Protein AF-A0AAU7Q4A9-F1 (afdb_monomer_lite)

Foldseek 3Di:
DPPPPVPPCVLVVQQDADPFQDGVLLVCLLCLPQVVNCCCCPVSVHDQCRATNVRDGSLNSNVVNVNPVSNVVSVVVVVVVVVVVVVVVVVVVVVVD

pLDDT: mean 75.66, std 17.24, range [40.59, 92.56]

Sequence (97 aa):
MYLVKYLGDKRESLCTKDKSDKTPLHYAAKSGNLELVKYLVEEKGADVNARDMSNKTPIRYAAESGNLDLVKYFAGNVQRSIRVKLREYAQYSNHLR

Structure (mmCIF, N/CA/C/O backbone):
data_AF-A0AAU7Q4A9-F1
#
_entry.id   AF-A0AAU7Q4A9-F1
#
loop_
_atom_site.group_PDB
_atom_site.id
_atom_site.type_symbol
_atom_site.label_atom_id
_atom_site.label_alt_id
_atom_site.label_comp_id
_atom_site.label_asym_id
_atom_site.label_entity_id
_atom_site.label_seq_id
_atom_site.pdbx_PDB_ins_code
_atom_site.Cartn_x
_atom_site.Cartn_y
_atom_site.Cartn_z
_atom_site.occupancy
_atom_site.B_iso_or_equiv
_atom_site.auth_seq_id
_atom_site.auth_comp_id
_atom_site.auth_asym_id
_atom_site.auth_atom_id
_atom_site.pdbx_PDB_model_num
ATOM 1 N N . MET A 1 1 ? -15.774 -13.666 -34.637 1.00 43.00 1 MET A N 1
ATOM 2 C CA . MET A 1 1 ? -15.952 -12.618 -33.604 1.00 43.00 1 MET A CA 1
ATOM 3 C C . MET A 1 1 ? -14.979 -12.843 -32.430 1.00 43.00 1 MET A C 1
ATOM 5 O O . MET A 1 1 ? -15.410 -13.167 -31.335 1.00 43.00 1 MET A O 1
ATOM 9 N N . TYR A 1 2 ? -13.663 -12.686 -32.636 1.00 43.81 2 TYR A N 1
ATOM 10 C CA . TYR A 1 2 ? -12.618 -12.986 -31.626 1.00 43.81 2 TYR A CA 1
ATOM 11 C C . TYR A 1 2 ? -12.111 -11.757 -30.836 1.00 43.81 2 TYR A C 1
ATOM 13 O O . TYR A 1 2 ? -11.047 -11.807 -30.232 1.00 43.81 2 TYR A O 1
ATOM 21 N N . LEU A 1 3 ? -12.853 -10.644 -30.816 1.00 40.59 3 LEU A N 1
ATOM 22 C CA . LEU A 1 3 ? -12.388 -9.379 -30.216 1.00 40.59 3 LEU A CA 1
ATOM 23 C C . LEU A 1 3 ? -12.857 -9.129 -28.772 1.00 40.59 3 LEU A C 1
ATOM 25 O O . LEU A 1 3 ? -12.331 -8.242 -28.110 1.00 40.59 3 LEU A O 1
ATOM 29 N N . VAL A 1 4 ? -13.802 -9.915 -28.244 1.00 46.25 4 VAL A N 1
ATOM 30 C CA . VAL A 1 4 ? -14.426 -9.624 -26.934 1.00 46.25 4 VAL A CA 1
ATOM 31 C C . VAL A 1 4 ? -13.605 -10.143 -25.743 1.00 46.25 4 VAL A C 1
ATOM 33 O O . VAL A 1 4 ? -13.792 -9.680 -24.624 1.00 46.25 4 VAL A O 1
ATOM 36 N N . LYS A 1 5 ? -12.641 -11.051 -25.954 1.00 47.25 5 LYS A N 1
ATOM 37 C CA . LYS A 1 5 ? -11.864 -11.648 -24.849 1.00 47.25 5 LYS A CA 1
ATOM 38 C C . LYS A 1 5 ? -10.561 -10.910 -24.511 1.00 47.25 5 LYS A C 1
ATOM 40 O O . LYS A 1 5 ? -9.987 -11.168 -23.467 1.00 47.25 5 LYS A O 1
ATOM 45 N N . TYR A 1 6 ? -10.112 -9.972 -25.349 1.00 45.81 6 TYR A N 1
ATOM 46 C CA . TYR A 1 6 ? -8.839 -9.257 -25.140 1.00 45.81 6 TYR A CA 1
ATOM 47 C C . TYR A 1 6 ? -8.989 -7.913 -24.400 1.00 45.81 6 TYR A C 1
ATOM 49 O O . TYR A 1 6 ? -8.012 -7.206 -24.171 1.00 45.81 6 TYR A O 1
ATOM 57 N N . LEU A 1 7 ? -10.215 -7.538 -24.022 1.00 43.25 7 LEU A N 1
ATOM 58 C CA . LEU A 1 7 ? -10.518 -6.268 -23.347 1.00 43.25 7 LEU A CA 1
ATOM 59 C C . LEU A 1 7 ? -10.988 -6.441 -21.889 1.00 43.25 7 LEU A C 1
ATOM 61 O O . LEU A 1 7 ? -11.400 -5.462 -21.273 1.00 43.25 7 LEU A O 1
ATOM 65 N N . GLY A 1 8 ? -10.902 -7.654 -21.325 1.00 46.25 8 GLY A N 1
ATOM 66 C CA . GLY A 1 8 ? -11.205 -7.921 -19.910 1.00 46.25 8 GLY A CA 1
ATOM 67 C C . GLY A 1 8 ? -10.081 -7.529 -18.939 1.00 46.25 8 GLY A C 1
ATOM 68 O O . GLY A 1 8 ? -10.351 -7.033 -17.847 1.00 46.25 8 GLY A O 1
ATOM 69 N N . ASP A 1 9 ? -8.820 -7.623 -19.371 1.00 47.91 9 ASP A N 1
ATOM 70 C CA . ASP A 1 9 ? -7.687 -7.721 -18.432 1.00 47.91 9 ASP A CA 1
ATOM 71 C C . ASP A 1 9 ? -6.809 -6.466 -18.353 1.00 47.91 9 ASP A C 1
ATOM 73 O O . ASP A 1 9 ? -5.684 -6.495 -17.858 1.00 47.91 9 ASP A O 1
ATOM 77 N N . LYS A 1 10 ? -7.322 -5.296 -18.754 1.00 45.62 10 LYS A N 1
ATOM 78 C CA . LYS A 1 10 ? -6.671 -4.023 -18.370 1.00 45.62 10 LYS A CA 1
ATOM 79 C C . LYS A 1 10 ? -6.873 -3.683 -16.888 1.00 45.62 10 LYS A C 1
ATOM 81 O O . LYS A 1 10 ? -6.212 -2.783 -16.371 1.00 45.62 10 LYS A O 1
ATOM 86 N N . ARG A 1 11 ? -7.788 -4.380 -16.205 1.00 47.84 11 ARG A N 1
ATOM 87 C CA . ARG A 1 11 ? -7.962 -4.304 -14.747 1.00 47.84 11 ARG A CA 1
ATOM 88 C C . ARG A 1 11 ? -6.886 -5.099 -14.001 1.00 47.84 11 ARG A C 1
ATOM 90 O O . ARG A 1 11 ? -6.462 -4.657 -12.940 1.00 47.84 11 ARG A O 1
ATOM 97 N N . GLU A 1 12 ? -6.393 -6.193 -14.580 1.00 46.75 12 GLU A N 1
ATOM 98 C CA . GLU A 1 12 ? -5.436 -7.098 -13.928 1.00 46.75 12 GLU A CA 1
ATOM 99 C C . GLU A 1 12 ? -3.985 -6.589 -13.955 1.00 46.75 12 GLU A C 1
ATOM 101 O O . GLU A 1 12 ? -3.197 -6.921 -13.068 1.00 46.75 12 GLU A O 1
ATOM 106 N N . SER A 1 13 ? -3.620 -5.700 -14.887 1.00 50.84 13 SER A N 1
ATOM 107 C CA . SER A 1 13 ? -2.229 -5.232 -15.017 1.00 50.84 13 SER A CA 1
ATOM 108 C C . SER A 1 13 ? -1.773 -4.229 -13.945 1.00 50.84 13 SER A C 1
ATOM 110 O O . SER A 1 13 ? -0.603 -3.862 -13.921 1.00 50.84 13 SER A O 1
ATOM 112 N N . LEU A 1 14 ? -2.671 -3.731 -13.085 1.00 52.72 14 LEU A N 1
ATOM 113 C CA . LEU A 1 14 ? -2.332 -2.777 -12.011 1.00 52.72 14 LEU A CA 1
ATOM 114 C C . LEU A 1 14 ? -2.193 -3.441 -10.636 1.00 52.72 14 LEU A C 1
ATOM 116 O O . LEU A 1 14 ? -1.868 -2.772 -9.659 1.00 52.72 14 LEU A O 1
ATOM 120 N N . CYS A 1 15 ? -2.424 -4.748 -10.541 1.00 57.81 15 CYS A N 1
ATOM 121 C CA . CYS A 1 15 ? -2.220 -5.517 -9.313 1.00 57.81 15 CYS A CA 1
ATOM 122 C C . CYS A 1 15 ? -0.974 -6.407 -9.394 1.00 57.81 15 CYS A C 1
ATOM 124 O O . CYS A 1 15 ? -0.626 -7.064 -8.413 1.00 57.81 15 CYS A O 1
ATOM 126 N N . THR A 1 16 ? -0.290 -6.421 -10.543 1.00 66.19 16 THR A N 1
ATOM 127 C CA . THR A 1 16 ? 0.922 -7.210 -10.753 1.00 66.19 16 THR A CA 1
ATOM 128 C C . THR A 1 16 ? 2.030 -6.739 -9.827 1.00 66.19 16 THR A C 1
ATOM 130 O O . THR A 1 16 ? 2.297 -5.540 -9.697 1.00 66.19 16 THR A O 1
ATOM 133 N N . LYS A 1 17 ? 2.672 -7.706 -9.186 1.00 79.56 17 LYS A N 1
ATOM 134 C CA . LYS A 1 17 ? 3.803 -7.473 -8.309 1.00 79.56 17 LYS A CA 1
ATOM 135 C C . LYS A 1 17 ? 5.080 -7.215 -9.116 1.00 79.56 17 LYS A C 1
ATOM 137 O O . LYS A 1 17 ? 5.268 -7.805 -10.179 1.00 79.56 17 LYS A O 1
ATOM 142 N N . ASP A 1 18 ? 5.956 -6.348 -8.616 1.00 80.50 18 ASP A N 1
ATOM 143 C CA . ASP A 1 18 ? 7.306 -6.185 -9.159 1.00 80.50 18 ASP A CA 1
ATOM 144 C C . ASP A 1 18 ? 8.237 -7.339 -8.724 1.00 80.50 18 ASP A C 1
ATOM 146 O O . ASP A 1 18 ? 7.830 -8.260 -8.017 1.00 80.50 18 ASP A O 1
ATOM 150 N N . LYS A 1 19 ? 9.523 -7.280 -9.102 1.00 83.69 19 LYS A N 1
ATOM 151 C CA . LYS A 1 19 ? 10.541 -8.265 -8.670 1.00 83.69 19 LYS A CA 1
ATOM 152 C C . LYS A 1 19 ? 10.721 -8.347 -7.148 1.00 83.69 19 LYS A C 1
ATOM 154 O O . LYS A 1 19 ? 11.415 -9.237 -6.676 1.00 83.69 19 LYS A O 1
ATOM 159 N N . SER A 1 20 ? 10.177 -7.387 -6.400 1.00 83.12 20 SER A N 1
ATOM 160 C CA . SER A 1 20 ? 10.185 -7.334 -4.942 1.00 83.12 20 SER A CA 1
ATOM 161 C C . SER A 1 20 ? 8.837 -7.666 -4.309 1.00 83.12 20 SER A C 1
ATOM 163 O O . SER A 1 20 ? 8.628 -7.365 -3.132 1.00 83.12 20 SER A O 1
ATOM 165 N N . ASP A 1 21 ? 7.928 -8.282 -5.056 1.00 86.19 21 ASP A N 1
ATOM 166 C CA . ASP A 1 21 ? 6.559 -8.561 -4.646 1.00 86.19 21 ASP A CA 1
ATOM 167 C C . ASP A 1 21 ? 5.714 -7.305 -4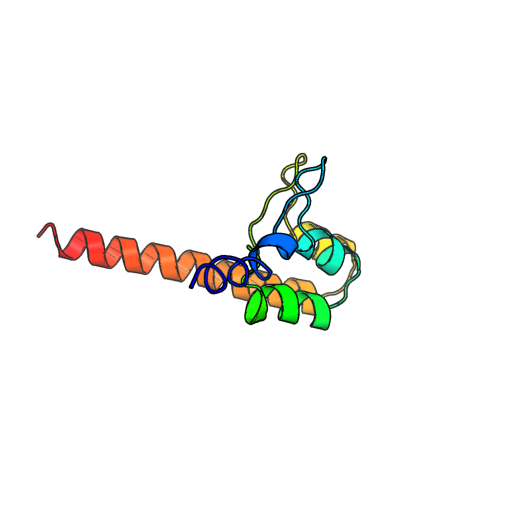.318 1.00 86.19 21 ASP A C 1
ATOM 169 O O . ASP A 1 21 ? 4.610 -7.398 -3.774 1.00 86.19 21 ASP A O 1
ATOM 173 N N . LYS A 1 22 ? 6.193 -6.106 -4.675 1.00 85.69 22 LYS A N 1
ATOM 174 C CA . LYS A 1 22 ? 5.495 -4.842 -4.433 1.00 85.69 22 LYS A CA 1
ATOM 175 C C . LYS A 1 22 ? 4.433 -4.611 -5.493 1.00 85.69 22 LYS A C 1
ATOM 177 O O . LYS A 1 22 ? 4.700 -4.586 -6.690 1.00 85.69 22 LYS A O 1
ATOM 182 N N . THR A 1 23 ? 3.219 -4.370 -5.026 1.00 89.25 23 THR A N 1
ATOM 183 C CA . THR A 1 23 ? 2.100 -3.890 -5.846 1.00 89.25 23 THR A CA 1
ATOM 184 C C . THR A 1 23 ? 2.115 -2.360 -5.955 1.00 89.25 23 THR A C 1
ATOM 186 O O . THR A 1 23 ? 2.673 -1.691 -5.077 1.00 89.25 23 THR A O 1
ATOM 189 N N . PRO A 1 24 ? 1.426 -1.761 -6.944 1.00 88.38 24 PRO A N 1
ATOM 190 C CA . PRO A 1 24 ? 1.228 -0.309 -7.015 1.00 88.38 24 PRO A CA 1
ATOM 191 C C . PRO A 1 24 ? 0.672 0.314 -5.728 1.00 88.38 24 PRO A C 1
ATOM 193 O O . PRO A 1 24 ? 0.998 1.455 -5.404 1.00 88.38 24 PRO A O 1
ATOM 196 N N . LEU A 1 25 ? -0.086 -0.453 -4.935 1.00 90.50 25 LEU A N 1
ATOM 197 C CA . LEU A 1 25 ? -0.613 -0.003 -3.649 1.00 90.50 25 LEU A CA 1
ATOM 198 C C . LEU A 1 25 ? 0.488 0.242 -2.602 1.00 90.50 25 LEU A C 1
ATOM 200 O O . LEU A 1 25 ? 0.354 1.158 -1.795 1.00 90.50 25 LEU A O 1
ATOM 204 N N . HIS A 1 26 ? 1.599 -0.503 -2.638 1.00 91.31 26 HIS A N 1
ATOM 205 C CA . HIS A 1 26 ? 2.754 -0.249 -1.766 1.00 91.31 26 HIS A CA 1
ATOM 206 C C . HIS A 1 26 ? 3.411 1.097 -2.088 1.00 91.31 26 HIS A C 1
ATOM 208 O O . HIS A 1 26 ? 3.744 1.861 -1.184 1.00 91.31 26 HIS A O 1
ATOM 214 N N . TYR A 1 27 ? 3.566 1.412 -3.376 1.00 90.31 27 TYR A N 1
ATOM 215 C CA . TYR A 1 27 ? 4.139 2.684 -3.819 1.00 90.31 27 TYR A CA 1
ATOM 216 C C . TYR A 1 27 ? 3.213 3.861 -3.519 1.00 90.31 27 TYR A C 1
ATOM 218 O O . TYR A 1 27 ? 3.669 4.873 -2.990 1.00 90.31 27 TYR A O 1
ATOM 226 N N . ALA A 1 28 ? 1.912 3.708 -3.781 1.0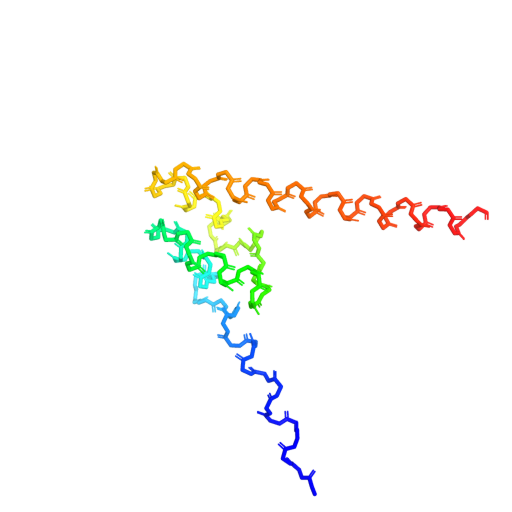0 91.19 28 ALA A N 1
ATOM 227 C CA . ALA A 1 28 ? 0.910 4.705 -3.422 1.00 91.19 28 ALA A CA 1
ATOM 228 C C . ALA A 1 28 ? 0.916 4.968 -1.909 1.00 91.19 28 ALA A C 1
ATOM 230 O O . ALA A 1 28 ? 0.972 6.123 -1.486 1.00 91.19 28 ALA A O 1
ATOM 231 N N . ALA A 1 29 ? 0.981 3.910 -1.095 1.00 92.56 29 ALA A N 1
ATOM 232 C CA . ALA A 1 29 ? 1.057 4.047 0.350 1.00 92.56 29 ALA A CA 1
ATOM 233 C C . ALA A 1 29 ? 2.340 4.753 0.816 1.00 92.56 29 ALA A C 1
ATOM 235 O O . ALA A 1 29 ? 2.282 5.640 1.662 1.00 92.56 29 ALA A O 1
ATOM 236 N N . LYS A 1 30 ? 3.490 4.417 0.217 1.00 91.88 30 LYS A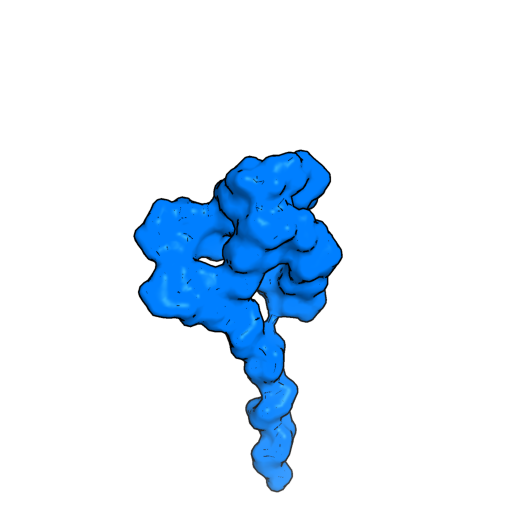 N 1
ATOM 237 C CA . LYS A 1 30 ? 4.775 5.072 0.506 1.00 91.88 30 LYS A CA 1
ATOM 238 C C . LYS A 1 30 ? 4.771 6.554 0.126 1.00 91.88 30 LYS A C 1
ATOM 240 O O . LYS A 1 30 ? 5.385 7.357 0.816 1.00 91.88 30 LYS A O 1
ATOM 245 N N . SER A 1 31 ? 4.088 6.913 -0.961 1.00 91.19 31 SER A N 1
ATOM 246 C CA . SER A 1 31 ? 3.969 8.305 -1.412 1.00 91.19 31 SER A CA 1
ATOM 247 C C . SER A 1 31 ? 3.088 9.173 -0.509 1.00 91.19 31 SER A C 1
ATOM 249 O O . SER A 1 31 ? 3.070 10.387 -0.675 1.00 91.19 31 SER A O 1
ATOM 251 N N . GLY A 1 32 ? 2.326 8.572 0.414 1.00 90.56 32 GLY A N 1
ATOM 252 C CA . GLY A 1 32 ? 1.367 9.298 1.244 1.00 90.56 32 GLY A CA 1
ATOM 253 C C . GLY A 1 32 ? 0.137 9.801 0.477 1.00 90.56 32 GLY A C 1
ATOM 254 O O . GLY A 1 32 ? -0.662 10.541 1.044 1.00 90.56 32 GLY A O 1
ATOM 255 N N . ASN A 1 33 ? -0.040 9.426 -0.795 1.00 91.06 33 ASN A N 1
ATOM 256 C CA . ASN A 1 33 ? -1.137 9.908 -1.631 1.00 91.06 33 ASN A CA 1
ATOM 257 C C . ASN A 1 33 ? -2.430 9.112 -1.374 1.00 91.06 33 ASN A C 1
ATOM 259 O O . ASN A 1 33 ? -2.630 8.016 -1.905 1.00 91.06 33 ASN A O 1
ATOM 263 N N . LEU A 1 34 ? -3.321 9.687 -0.562 1.00 91.00 34 LEU A N 1
ATOM 264 C CA . LEU A 1 34 ? -4.600 9.076 -0.197 1.00 91.00 34 LEU A CA 1
ATOM 265 C C . LEU A 1 34 ? -5.548 8.893 -1.387 1.00 91.00 34 LEU A C 1
ATOM 267 O O . LEU A 1 34 ? -6.232 7.874 -1.452 1.00 91.00 34 LEU A O 1
ATOM 271 N N . GLU A 1 35 ? -5.593 9.837 -2.326 1.00 91.75 35 GLU A N 1
ATOM 272 C CA . GLU A 1 35 ? -6.473 9.740 -3.498 1.00 91.75 35 GLU A CA 1
ATOM 273 C C . GLU A 1 35 ? -6.072 8.568 -4.392 1.00 91.75 35 GLU A C 1
ATOM 275 O O . GLU A 1 35 ? -6.917 7.768 -4.794 1.00 91.75 35 GLU A O 1
ATOM 280 N N . LEU A 1 36 ? -4.768 8.403 -4.621 1.00 89.81 36 LEU A N 1
ATOM 281 C CA . LEU A 1 36 ? -4.242 7.277 -5.385 1.00 89.81 36 LEU A CA 1
ATOM 282 C C . LEU A 1 36 ? -4.526 5.939 -4.688 1.00 89.81 36 LEU A C 1
ATOM 284 O O . LEU A 1 36 ? -4.874 4.959 -5.346 1.00 89.81 36 LEU A O 1
ATOM 288 N N . VAL A 1 37 ? -4.413 5.892 -3.358 1.00 91.62 37 VAL A N 1
ATOM 289 C CA . VAL A 1 37 ? -4.752 4.693 -2.582 1.00 91.62 37 VAL A CA 1
ATOM 290 C C . VAL A 1 37 ? -6.240 4.360 -2.679 1.00 91.62 37 VAL A C 1
ATOM 292 O O . VAL A 1 37 ? -6.571 3.200 -2.918 1.00 91.62 37 VAL A O 1
ATOM 295 N N . LYS A 1 38 ? -7.137 5.345 -2.559 1.00 90.25 38 LYS A N 1
ATOM 296 C CA . LYS A 1 38 ? -8.581 5.131 -2.744 1.00 90.25 38 LYS A CA 1
ATOM 297 C C . LYS A 1 38 ? -8.889 4.601 -4.138 1.00 90.25 38 LYS A C 1
ATOM 299 O O . LYS A 1 38 ? -9.540 3.572 -4.253 1.00 90.25 38 LYS A O 1
ATOM 304 N N . TYR A 1 39 ? -8.325 5.215 -5.177 1.00 88.75 39 TYR A N 1
ATOM 305 C CA . TYR A 1 39 ? -8.492 4.755 -6.555 1.00 88.75 39 TYR A CA 1
ATOM 306 C C . TYR A 1 39 ? -8.047 3.296 -6.745 1.00 88.75 39 TYR A C 1
ATOM 308 O O . TYR A 1 39 ? -8.760 2.489 -7.337 1.00 88.75 39 TYR A O 1
ATOM 316 N N . LEU A 1 40 ? -6.881 2.918 -6.213 1.00 87.69 40 LEU A N 1
ATOM 317 C CA . LEU A 1 40 ? -6.388 1.544 -6.330 1.00 87.69 40 LEU A CA 1
ATOM 318 C C . LEU A 1 40 ? -7.262 0.542 -5.561 1.00 87.69 40 LEU A C 1
ATOM 320 O O . LEU A 1 40 ? -7.503 -0.557 -6.054 1.00 87.69 40 LEU A O 1
ATOM 324 N N . VAL A 1 41 ? -7.748 0.898 -4.373 1.00 87.62 41 VAL A N 1
ATOM 325 C CA . VAL A 1 41 ? -8.555 -0.006 -3.540 1.00 87.62 41 VAL A CA 1
ATOM 326 C C . VAL A 1 41 ? -9.993 -0.119 -4.052 1.00 87.62 41 VAL A C 1
ATOM 328 O O . VAL A 1 41 ? -10.498 -1.229 -4.190 1.00 87.62 41 VAL A O 1
ATOM 331 N N . GLU A 1 42 ? -10.644 1.000 -4.358 1.00 85.94 42 GLU A N 1
ATOM 332 C CA . GLU A 1 42 ? -12.072 1.057 -4.696 1.00 85.94 42 GLU A CA 1
ATOM 333 C C . GLU A 1 42 ? -12.323 0.747 -6.181 1.00 85.94 42 GLU A C 1
ATOM 335 O O . GLU A 1 42 ? -13.156 -0.099 -6.503 1.00 85.94 42 GLU A O 1
ATOM 340 N N . GLU A 1 43 ? -11.555 1.344 -7.099 1.00 85.12 43 GLU A N 1
ATOM 341 C CA . GLU A 1 43 ? -11.802 1.209 -8.545 1.00 85.12 43 GLU A CA 1
ATOM 342 C C . GLU A 1 43 ? -11.090 0.001 -9.164 1.00 85.12 43 GLU A C 1
ATOM 344 O O . GLU A 1 43 ? -11.591 -0.636 -10.109 1.00 85.12 43 GLU A O 1
ATOM 349 N N . LYS A 1 44 ? -9.890 -0.308 -8.655 1.00 81.44 44 LYS A N 1
ATOM 350 C CA . LYS A 1 44 ? -9.051 -1.412 -9.147 1.00 81.44 44 LYS A CA 1
ATOM 351 C C . LYS A 1 44 ? -9.120 -2.668 -8.288 1.00 81.44 44 LYS A C 1
ATOM 353 O O . LYS A 1 44 ? -8.629 -3.696 -8.738 1.00 81.44 44 LYS A O 1
ATOM 358 N N . GLY A 1 45 ? -9.746 -2.617 -7.111 1.00 82.00 45 GLY A N 1
ATOM 359 C CA . GLY A 1 45 ? -9.868 -3.783 -6.235 1.00 82.00 45 GLY A CA 1
ATOM 360 C C . GLY A 1 45 ? -8.520 -4.291 -5.720 1.00 82.00 45 GLY A C 1
ATOM 361 O O . GLY A 1 45 ? -8.349 -5.493 -5.533 1.00 82.00 45 GLY A O 1
ATOM 362 N N . ALA A 1 46 ? -7.539 -3.402 -5.534 1.00 85.19 46 ALA A N 1
ATOM 363 C CA . ALA A 1 46 ? -6.218 -3.787 -5.057 1.00 85.19 46 ALA A CA 1
ATOM 364 C C . ALA A 1 46 ? -6.286 -4.401 -3.648 1.00 85.19 46 ALA A C 1
ATOM 366 O O . ALA A 1 46 ? -6.944 -3.870 -2.751 1.00 85.19 46 ALA A O 1
ATOM 367 N N . ASP A 1 47 ? -5.545 -5.491 -3.436 1.00 84.31 47 ASP A N 1
ATOM 368 C CA . ASP A 1 47 ? -5.472 -6.145 -2.130 1.00 84.31 47 ASP A CA 1
ATOM 369 C C . ASP A 1 47 ? -4.717 -5.274 -1.113 1.00 84.31 47 ASP A C 1
ATOM 371 O O . ASP A 1 47 ? -3.493 -5.122 -1.163 1.00 84.31 47 ASP A O 1
ATOM 375 N N . VAL A 1 48 ? -5.463 -4.731 -0.148 1.00 86.06 48 VAL A N 1
ATOM 376 C CA . VAL A 1 48 ? -4.938 -3.932 0.972 1.00 86.06 48 VAL A CA 1
ATOM 377 C C . VAL A 1 48 ? -4.029 -4.722 1.915 1.00 86.06 48 VAL A C 1
ATOM 379 O O . VAL A 1 48 ? -3.275 -4.116 2.678 1.00 86.06 48 VAL A O 1
ATOM 382 N N . ASN A 1 49 ? -4.076 -6.057 1.863 1.00 85.75 49 ASN A N 1
ATOM 383 C CA . ASN A 1 49 ? -3.249 -6.956 2.665 1.00 85.75 49 ASN A CA 1
ATOM 384 C C . ASN A 1 49 ? -2.087 -7.571 1.876 1.00 85.75 49 ASN A C 1
ATOM 386 O O . ASN A 1 49 ? -1.404 -8.448 2.415 1.00 85.75 49 ASN A O 1
ATOM 390 N N . ALA A 1 50 ? -1.853 -7.124 0.636 1.00 86.44 50 ALA A N 1
ATOM 391 C CA . ALA A 1 50 ? -0.747 -7.609 -0.177 1.00 86.44 50 ALA A CA 1
ATOM 392 C C . ALA A 1 50 ? 0.573 -7.510 0.601 1.00 86.44 50 ALA A C 1
ATOM 394 O O . ALA A 1 50 ? 0.821 -6.527 1.298 1.00 86.44 50 ALA A O 1
ATOM 395 N N . ARG A 1 51 ? 1.410 -8.543 0.492 1.00 88.31 51 ARG A N 1
ATOM 396 C CA . ARG A 1 51 ? 2.729 -8.596 1.127 1.00 88.31 51 ARG A CA 1
ATOM 397 C C . ARG A 1 51 ? 3.813 -8.573 0.066 1.00 88.31 51 ARG A C 1
ATOM 399 O O . ARG A 1 51 ? 3.718 -9.323 -0.909 1.00 88.31 51 ARG A O 1
ATOM 406 N N . ASP A 1 52 ? 4.815 -7.735 0.293 1.00 88.19 52 ASP A N 1
ATOM 407 C CA . ASP A 1 52 ? 6.056 -7.731 -0.477 1.00 88.19 52 ASP A CA 1
ATOM 408 C C . ASP A 1 52 ? 7.038 -8.824 0.009 1.00 88.19 52 ASP A C 1
ATOM 410 O O . ASP A 1 52 ? 6.763 -9.537 0.980 1.00 88.19 52 ASP A O 1
ATOM 414 N N . MET A 1 53 ? 8.210 -8.950 -0.629 1.00 88.56 53 MET A N 1
ATOM 415 C CA . MET A 1 53 ? 9.236 -9.943 -0.244 1.00 88.56 53 MET A CA 1
ATOM 416 C C . MET A 1 53 ? 9.757 -9.772 1.191 1.00 88.56 53 MET A C 1
ATOM 418 O O . MET A 1 53 ? 10.317 -10.702 1.763 1.00 88.56 53 MET A O 1
ATOM 422 N N . SER A 1 54 ? 9.609 -8.582 1.779 1.00 88.94 54 SER A N 1
ATOM 423 C CA . SER A 1 54 ? 9.996 -8.290 3.164 1.00 88.94 54 SER A CA 1
ATOM 424 C C . SER A 1 54 ? 8.839 -8.491 4.148 1.00 88.94 54 SER A C 1
ATOM 426 O O . SER A 1 54 ? 8.932 -8.055 5.296 1.00 88.94 54 SER A O 1
ATOM 428 N N . ASN A 1 55 ? 7.738 -9.120 3.717 1.00 87.62 55 ASN A N 1
ATOM 429 C CA . ASN A 1 55 ? 6.486 -9.230 4.466 1.00 87.62 55 ASN A CA 1
ATOM 430 C C . ASN A 1 55 ? 5.896 -7.870 4.890 1.00 87.62 55 ASN A C 1
ATOM 432 O O . ASN A 1 55 ? 5.087 -7.805 5.820 1.00 87.62 55 ASN A O 1
ATOM 436 N N . LYS A 1 56 ? 6.269 -6.773 4.219 1.00 89.44 56 LYS A N 1
ATOM 437 C CA . LYS A 1 56 ? 5.668 -5.461 4.451 1.00 89.44 56 LYS A CA 1
ATOM 438 C C . LYS A 1 56 ? 4.348 -5.371 3.700 1.00 89.44 56 LYS A C 1
ATOM 440 O O . LYS A 1 56 ? 4.226 -5.833 2.572 1.00 89.44 56 LYS A O 1
ATOM 445 N N . THR A 1 57 ? 3.371 -4.749 4.347 1.00 91.19 57 THR A N 1
ATOM 446 C CA . THR A 1 57 ? 2.047 -4.457 3.791 1.00 91.19 57 THR A CA 1
ATOM 447 C C . THR A 1 57 ? 1.933 -2.979 3.410 1.00 91.19 57 THR A C 1
ATOM 449 O O . THR A 1 57 ? 2.688 -2.154 3.940 1.00 91.19 57 THR A O 1
ATOM 452 N N . PRO A 1 58 ? 0.962 -2.582 2.565 1.00 90.81 58 PRO A N 1
ATOM 453 C CA . PRO A 1 58 ? 0.726 -1.178 2.238 1.00 90.81 58 PRO A CA 1
ATOM 454 C C . PRO A 1 58 ? 0.572 -0.277 3.471 1.00 90.81 58 PRO A C 1
ATOM 456 O O . PRO A 1 58 ? 1.136 0.811 3.507 1.00 90.81 58 PRO A O 1
ATOM 459 N N . ILE A 1 59 ? -0.087 -0.746 4.538 1.00 91.50 59 ILE A N 1
ATOM 460 C CA . ILE A 1 59 ? -0.228 0.034 5.780 1.00 91.50 59 ILE A CA 1
ATOM 461 C C . ILE A 1 59 ? 1.119 0.320 6.469 1.00 91.50 59 ILE A C 1
ATOM 463 O O . ILE A 1 59 ? 1.280 1.381 7.072 1.00 91.50 59 ILE A O 1
ATOM 467 N N . ARG A 1 60 ? 2.119 -0.569 6.347 1.00 90.81 60 ARG A N 1
ATOM 468 C CA . ARG A 1 60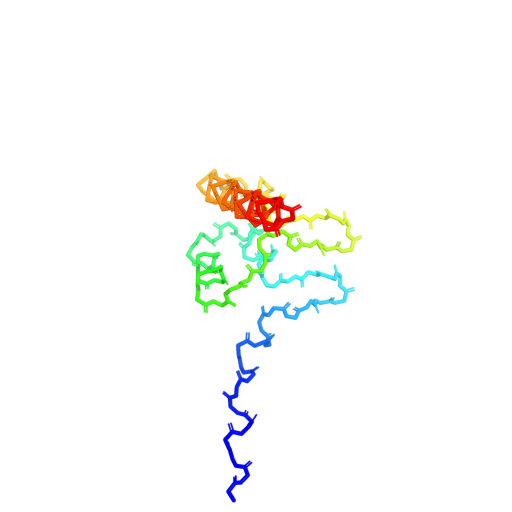 ? 3.474 -0.321 6.871 1.00 90.81 60 ARG A CA 1
ATOM 469 C C . ARG A 1 60 ? 4.127 0.851 6.140 1.00 90.81 60 ARG A C 1
ATOM 471 O O . ARG A 1 60 ? 4.710 1.711 6.789 1.00 90.81 60 ARG A O 1
ATOM 478 N N . TYR A 1 61 ? 3.964 0.916 4.821 1.00 91.31 61 TYR A N 1
ATOM 479 C CA . TYR A 1 61 ? 4.443 2.032 4.004 1.00 91.31 61 TYR A CA 1
ATOM 480 C C . TYR A 1 61 ? 3.674 3.332 4.265 1.00 91.31 61 TYR A C 1
ATOM 482 O O . TYR A 1 61 ? 4.282 4.396 4.308 1.00 91.31 61 TYR A O 1
ATOM 490 N N . ALA A 1 62 ? 2.363 3.253 4.510 1.00 91.38 62 ALA A N 1
ATOM 491 C CA . ALA A 1 62 ? 1.575 4.409 4.932 1.00 91.38 62 ALA A CA 1
ATOM 492 C C . ALA A 1 62 ? 2.072 4.976 6.272 1.00 91.38 62 ALA A C 1
ATOM 494 O O . ALA A 1 62 ? 2.204 6.190 6.408 1.00 91.38 62 ALA A O 1
ATOM 495 N N . ALA A 1 63 ? 2.415 4.114 7.234 1.00 90.44 63 ALA A N 1
ATOM 496 C CA . ALA A 1 63 ? 3.007 4.544 8.500 1.00 90.44 63 ALA A CA 1
ATOM 497 C C . ALA A 1 63 ? 4.395 5.184 8.304 1.00 90.44 63 ALA A C 1
ATOM 499 O O . ALA A 1 63 ? 4.682 6.205 8.920 1.00 90.44 63 ALA A O 1
ATOM 500 N N . GLU A 1 64 ? 5.225 4.632 7.409 1.00 89.94 64 GLU A N 1
ATOM 501 C CA . GLU A 1 64 ? 6.521 5.220 7.027 1.00 89.94 64 GLU A CA 1
ATOM 502 C C . GLU A 1 64 ? 6.365 6.590 6.329 1.00 89.94 64 GLU A C 1
ATOM 504 O O . GLU A 1 64 ? 7.249 7.432 6.450 1.00 89.94 64 GLU A O 1
ATOM 509 N N . SER A 1 65 ? 5.243 6.843 5.641 1.00 88.88 65 SER A N 1
ATOM 510 C CA . SER A 1 65 ? 4.970 8.126 4.970 1.00 88.88 65 SER A CA 1
ATOM 511 C C . SER A 1 65 ? 4.609 9.277 5.922 1.00 88.88 65 SER A C 1
ATOM 513 O O . SER A 1 65 ? 4.587 10.431 5.503 1.00 88.88 65 SER A O 1
ATOM 515 N N . GLY A 1 66 ? 4.277 8.982 7.186 1.00 87.88 66 GLY A N 1
ATOM 516 C CA . GLY A 1 66 ? 3.817 9.979 8.160 1.00 87.88 66 GLY A CA 1
ATOM 517 C C . GLY A 1 66 ? 2.386 10.493 7.938 1.00 87.88 66 GLY A C 1
ATOM 518 O O . GLY A 1 66 ? 1.912 11.324 8.711 1.00 87.88 66 GLY A O 1
ATOM 519 N N . ASN A 1 67 ? 1.664 9.998 6.925 1.00 89.44 67 ASN A N 1
ATOM 520 C CA . ASN A 1 67 ? 0.287 10.406 6.656 1.00 89.44 67 ASN A CA 1
ATOM 521 C C . ASN A 1 67 ? -0.712 9.636 7.545 1.00 89.44 67 ASN A C 1
ATOM 523 O O . ASN A 1 67 ? -1.103 8.502 7.252 1.00 89.44 67 ASN A O 1
ATOM 527 N N . LEU A 1 68 ? -1.155 10.274 8.633 1.00 90.06 68 LEU A N 1
ATOM 528 C CA . LEU A 1 68 ? -2.095 9.688 9.593 1.00 90.06 68 LEU A CA 1
ATOM 529 C C . LEU A 1 68 ? -3.448 9.315 8.965 1.00 90.06 68 LEU A C 1
ATOM 531 O O . LEU A 1 68 ? -4.017 8.276 9.307 1.00 90.06 68 LEU A O 1
ATOM 535 N N . ASP A 1 69 ? -3.968 10.132 8.051 1.00 90.94 69 ASP A N 1
ATOM 536 C CA . ASP A 1 69 ? -5.268 9.884 7.418 1.00 90.94 69 ASP A CA 1
ATOM 537 C C . ASP A 1 69 ? -5.220 8.663 6.503 1.00 90.94 69 ASP A C 1
ATOM 539 O O . ASP A 1 69 ? -6.159 7.864 6.453 1.00 90.94 69 ASP A O 1
ATOM 543 N N . LEU A 1 70 ? -4.075 8.451 5.859 1.00 91.31 70 LEU A N 1
ATOM 544 C CA . LEU A 1 70 ? -3.817 7.257 5.074 1.00 91.31 70 LEU A CA 1
ATOM 545 C C . LEU A 1 70 ? -3.775 5.991 5.938 1.00 91.31 70 LEU A C 1
ATOM 547 O O . LEU A 1 70 ? -4.376 4.974 5.586 1.00 91.31 70 LEU A O 1
ATOM 551 N N . VAL A 1 71 ? -3.113 6.052 7.096 1.00 90.81 71 VAL A N 1
ATOM 552 C CA . VAL A 1 71 ? -3.076 4.935 8.052 1.00 90.81 71 VAL A CA 1
ATOM 553 C C . VAL A 1 71 ? -4.478 4.616 8.574 1.00 90.81 71 VAL A C 1
ATOM 555 O O . VAL A 1 71 ? -4.859 3.444 8.615 1.00 90.81 71 VAL A O 1
ATOM 558 N N . LYS A 1 72 ? -5.279 5.637 8.911 1.00 89.81 72 LYS A N 1
ATOM 559 C CA . LYS A 1 72 ? -6.683 5.462 9.326 1.00 89.81 72 LYS A CA 1
ATOM 560 C C . LYS A 1 72 ? -7.517 4.794 8.233 1.00 89.81 72 LYS A C 1
ATOM 562 O O . LYS A 1 72 ? -8.278 3.872 8.530 1.00 89.81 72 LYS A O 1
ATOM 567 N N . TYR A 1 73 ? -7.344 5.210 6.977 1.00 90.56 73 TYR A N 1
ATOM 568 C CA . TYR A 1 73 ? -8.030 4.603 5.837 1.00 90.56 73 TYR A CA 1
ATOM 569 C C . TYR A 1 73 ? -7.697 3.109 5.700 1.00 90.56 73 TYR A C 1
ATOM 571 O O . TYR A 1 73 ? -8.604 2.279 5.596 1.00 90.56 73 TYR A O 1
ATOM 579 N N . PHE A 1 74 ? -6.415 2.733 5.763 1.00 88.19 74 PHE A N 1
ATOM 580 C CA . PHE A 1 74 ? -6.021 1.323 5.708 1.00 88.19 74 PHE A CA 1
ATOM 581 C C . PHE A 1 74 ? -6.540 0.521 6.909 1.00 88.19 74 PHE A C 1
ATOM 583 O O . PHE A 1 74 ? -7.072 -0.572 6.718 1.00 88.19 74 PHE A O 1
ATOM 590 N N . ALA A 1 75 ? -6.453 1.059 8.128 1.00 86.12 75 ALA A N 1
ATOM 591 C CA . ALA A 1 75 ? -6.940 0.386 9.333 1.00 86.12 75 ALA A CA 1
ATOM 592 C C . ALA A 1 75 ? -8.447 0.075 9.261 1.00 86.12 75 ALA A C 1
ATOM 594 O O . ALA A 1 75 ? -8.866 -1.035 9.600 1.00 86.12 75 ALA A O 1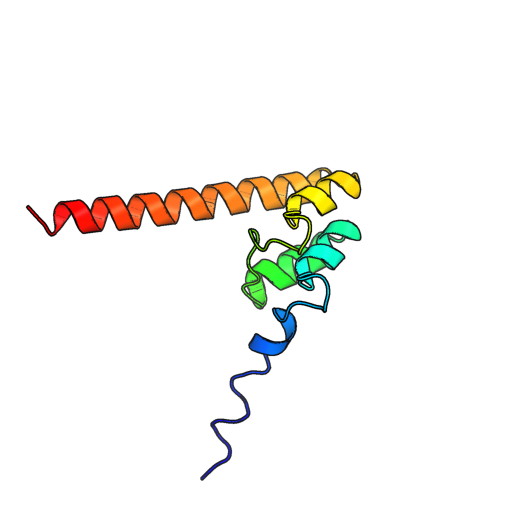
ATOM 595 N N . GLY A 1 76 ? -9.254 1.010 8.746 1.00 84.50 76 GLY A N 1
ATOM 596 C CA . GLY A 1 76 ? -10.685 0.787 8.514 1.00 84.50 76 GLY A CA 1
ATOM 597 C C . GLY A 1 76 ? -10.964 -0.309 7.476 1.00 84.50 76 GLY A C 1
ATOM 598 O O . GLY A 1 76 ? -11.853 -1.142 7.665 1.00 84.50 76 GLY A O 1
ATOM 599 N N . ASN A 1 77 ? -10.170 -0.366 6.403 1.00 79.44 77 ASN A N 1
ATOM 600 C CA . ASN A 1 77 ? -10.320 -1.377 5.353 1.00 79.44 77 ASN A CA 1
ATOM 601 C C . ASN A 1 77 ? -9.906 -2.790 5.807 1.00 79.44 77 ASN A C 1
ATOM 603 O O . ASN A 1 77 ? -10.574 -3.770 5.466 1.00 79.44 77 ASN A O 1
ATOM 607 N N . VAL A 1 78 ? -8.865 -2.916 6.636 1.00 72.25 78 VAL A N 1
ATOM 608 C CA . VAL A 1 78 ? -8.420 -4.213 7.184 1.00 72.25 78 VAL A CA 1
ATOM 609 C C . VAL A 1 78 ? -9.488 -4.836 8.092 1.00 72.25 78 VAL A C 1
ATOM 611 O O . VAL A 1 78 ? -9.792 -6.024 7.963 1.00 72.25 78 VAL A O 1
ATOM 614 N N . GLN A 1 79 ? -10.132 -4.043 8.957 1.00 61.28 79 GLN A N 1
ATOM 615 C CA . GLN A 1 79 ? -11.228 -4.529 9.809 1.00 61.28 79 GLN A CA 1
ATOM 616 C C . GLN A 1 79 ? -12.413 -5.059 8.991 1.00 61.28 79 GLN A C 1
ATOM 618 O O . GLN A 1 79 ? -13.036 -6.060 9.359 1.00 61.28 79 GLN A O 1
ATOM 623 N N . ARG A 1 80 ? -12.705 -4.427 7.846 1.00 60.53 80 ARG A N 1
ATOM 624 C CA . ARG A 1 80 ? -13.761 -4.875 6.932 1.00 60.53 80 ARG A CA 1
ATOM 625 C C . ARG A 1 80 ? -13.452 -6.256 6.350 1.00 60.53 80 ARG A C 1
ATOM 627 O O . ARG A 1 80 ? -14.340 -7.105 6.338 1.00 60.53 80 ARG A O 1
ATOM 634 N N . SER A 1 81 ? -12.203 -6.511 5.956 1.00 57.38 81 SER A N 1
ATOM 635 C CA . SER A 1 81 ? -11.765 -7.816 5.434 1.00 57.38 81 SER A CA 1
ATOM 636 C C . SER A 1 81 ? -11.912 -8.948 6.466 1.00 57.38 81 SER A C 1
ATOM 638 O O . SER A 1 81 ? -12.409 -10.027 6.140 1.00 57.38 81 SER A O 1
ATOM 640 N N . ILE A 1 82 ? -11.576 -8.689 7.736 1.00 59.62 82 ILE A N 1
ATOM 641 C CA . ILE A 1 82 ? -11.738 -9.663 8.834 1.00 59.62 82 ILE A CA 1
ATOM 642 C C . ILE A 1 82 ? -13.222 -9.968 9.085 1.00 59.62 82 ILE A C 1
ATOM 644 O O . ILE A 1 82 ? -13.610 -11.127 9.245 1.00 59.62 82 ILE A O 1
ATOM 648 N N . ARG A 1 83 ? -14.075 -8.936 9.076 1.00 57.38 83 ARG A N 1
ATOM 649 C CA . ARG A 1 83 ? -15.516 -9.087 9.320 1.00 57.38 83 ARG A CA 1
ATOM 650 C C . ARG A 1 83 ? -16.227 -9.870 8.213 1.00 57.38 83 ARG A C 1
ATOM 652 O O . ARG A 1 83 ? -17.172 -10.594 8.515 1.00 57.38 83 ARG A O 1
ATOM 659 N N . VAL A 1 84 ? -15.791 -9.735 6.958 1.00 59.81 84 VAL A N 1
ATOM 660 C CA . VAL A 1 84 ? -16.346 -10.503 5.828 1.00 59.81 84 VAL A CA 1
ATOM 661 C C . VAL A 1 84 ? -16.021 -11.992 5.977 1.00 59.81 84 VAL A C 1
ATOM 663 O O . VAL A 1 84 ? -16.943 -12.802 5.944 1.00 59.81 84 VAL A O 1
ATOM 666 N N . LYS A 1 85 ? -14.764 -12.349 6.281 1.00 59.09 85 LYS A N 1
ATOM 667 C CA . LYS A 1 85 ? -14.366 -13.754 6.495 1.00 59.09 85 LYS A CA 1
ATOM 668 C C . LYS A 1 85 ? -15.140 -14.418 7.638 1.00 59.09 85 LYS A C 1
ATOM 670 O O . LYS A 1 85 ? -15.632 -15.528 7.484 1.00 59.09 85 LYS A O 1
ATOM 675 N N . LEU A 1 86 ? -15.314 -13.733 8.772 1.00 59.47 86 LEU A N 1
ATOM 676 C CA . LEU A 1 86 ? -16.075 -14.277 9.908 1.00 59.47 86 LEU A CA 1
ATOM 677 C C . LEU A 1 86 ? -17.554 -14.544 9.574 1.00 59.47 86 LEU A C 1
ATOM 679 O O . LEU A 1 86 ? -18.137 -15.486 10.106 1.00 59.47 86 LEU A O 1
ATOM 683 N N . ARG A 1 87 ? -18.166 -13.743 8.691 1.00 60.69 87 ARG A N 1
ATOM 684 C CA . ARG A 1 87 ? -19.552 -13.960 8.246 1.00 60.69 87 ARG A CA 1
ATOM 685 C C . ARG A 1 87 ? -19.687 -15.168 7.322 1.00 60.69 87 ARG A C 1
ATOM 687 O O . ARG A 1 87 ? -20.653 -15.907 7.479 1.00 60.69 87 ARG A O 1
ATOM 694 N N . GLU A 1 88 ? -18.727 -15.396 6.428 1.00 61.53 88 GLU A N 1
ATOM 695 C CA . GLU A 1 88 ? -18.691 -16.612 5.601 1.00 61.53 88 GLU A CA 1
ATOM 696 C C . GLU A 1 88 ? -18.546 -17.868 6.469 1.00 61.53 88 GLU A C 1
ATOM 698 O O . GLU A 1 88 ? -19.320 -18.808 6.312 1.00 61.53 88 GLU A O 1
ATOM 703 N N . TYR A 1 89 ? -17.648 -17.855 7.463 1.00 60.16 89 TYR A N 1
ATOM 704 C CA . TYR A 1 89 ? -17.507 -18.964 8.418 1.00 60.16 89 TYR A CA 1
ATOM 705 C C . TYR A 1 89 ? -18.786 -19.220 9.231 1.00 60.16 89 TYR A C 1
ATOM 707 O O . TYR A 1 89 ? -19.164 -20.373 9.446 1.00 60.16 89 TYR A O 1
ATOM 715 N N . ALA A 1 90 ? -19.483 -18.164 9.662 1.00 63.53 90 ALA A N 1
AT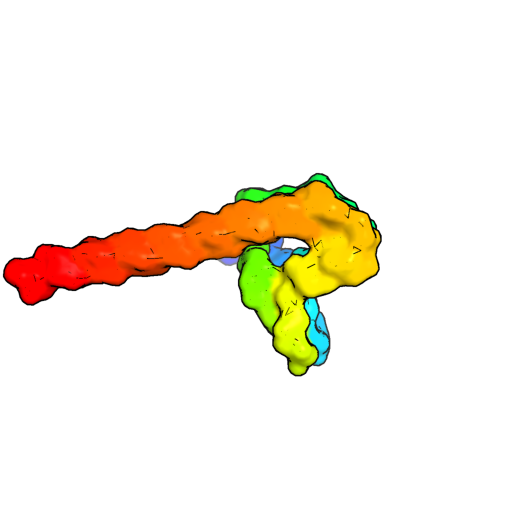OM 716 C CA . ALA A 1 90 ? -20.750 -18.301 10.380 1.00 63.53 90 ALA A CA 1
ATOM 717 C C . ALA A 1 90 ? -21.868 -18.886 9.495 1.00 63.53 90 ALA A C 1
ATOM 719 O O . ALA A 1 90 ? -22.685 -19.665 9.979 1.00 63.53 90 ALA A O 1
ATOM 720 N N . GLN A 1 91 ? -21.906 -18.547 8.204 1.00 61.72 91 GLN A N 1
ATOM 721 C CA . GLN A 1 91 ? -22.864 -19.124 7.255 1.00 61.72 91 GLN A CA 1
ATOM 722 C C . GLN A 1 91 ? -22.540 -20.584 6.919 1.00 61.72 91 GLN A C 1
ATOM 724 O O . GLN A 1 91 ? -23.452 -21.405 6.880 1.00 61.72 91 GLN A O 1
ATOM 729 N N . TYR A 1 92 ? -21.257 -20.928 6.768 1.00 58.25 92 TYR A N 1
ATOM 730 C CA . TYR A 1 92 ? -20.814 -22.304 6.523 1.00 58.25 92 TYR A CA 1
ATOM 731 C C . TYR A 1 92 ? -21.181 -23.245 7.681 1.00 58.25 92 TYR A C 1
ATOM 733 O O . TYR A 1 92 ? -21.712 -24.327 7.455 1.00 58.25 92 TYR A O 1
ATOM 741 N N . SER A 1 93 ? -20.969 -22.809 8.927 1.00 59.09 93 SER A N 1
ATOM 742 C CA . SER A 1 93 ? -21.328 -23.581 10.129 1.00 59.09 93 SER A CA 1
ATOM 743 C C . SER A 1 93 ? -22.840 -23.830 10.249 1.00 59.09 93 SER A C 1
ATOM 745 O O . SER A 1 93 ? -23.267 -24.896 10.684 1.00 59.09 93 SER A O 1
ATOM 747 N N . ASN A 1 94 ? -23.666 -22.882 9.795 1.00 56.62 94 ASN A N 1
ATOM 748 C CA . ASN A 1 94 ? -25.125 -23.016 9.818 1.00 56.62 94 ASN A CA 1
ATOM 749 C C . ASN A 1 94 ? -25.685 -23.941 8.725 1.00 56.62 94 ASN A C 1
ATOM 751 O O . ASN A 1 94 ? -26.832 -24.357 8.840 1.00 56.62 94 ASN A O 1
ATOM 755 N N . HIS A 1 95 ? -24.913 -24.261 7.682 1.00 53.94 95 HIS A N 1
ATOM 756 C CA . HIS A 1 95 ? -25.339 -25.190 6.626 1.00 53.94 95 HIS A CA 1
ATOM 757 C C . HIS A 1 95 ? -24.939 -26.650 6.902 1.00 53.94 95 HIS A C 1
ATOM 759 O O . HIS A 1 95 ? -25.398 -27.551 6.210 1.00 53.94 95 HIS A O 1
ATOM 765 N N . LEU A 1 96 ? -24.102 -26.882 7.920 1.00 52.97 96 LEU A N 1
ATOM 766 C CA . LEU A 1 96 ? -23.688 -28.205 8.406 1.00 52.97 96 LEU A CA 1
ATOM 767 C C . LEU A 1 96 ? -24.493 -28.688 9.630 1.00 52.97 96 LEU A C 1
ATOM 769 O O . LEU A 1 96 ? -24.095 -29.659 10.273 1.00 52.97 96 LEU A O 1
ATOM 773 N N . ARG A 1 97 ? -25.592 -28.007 9.970 1.00 47.69 97 ARG A N 1
ATOM 774 C CA . ARG A 1 97 ? -26.496 -28.369 11.069 1.00 47.69 97 ARG A CA 1
ATOM 775 C C . ARG A 1 97 ? -27.775 -29.019 10.571 1.00 47.69 97 ARG A C 1
ATOM 777 O O . ARG A 1 97 ? -28.273 -28.578 9.515 1.00 47.69 97 ARG A O 1
#

InterPro domains:
  IPR002110 Ankyrin repeat [PF12796] (4-75)
  IPR002110 Ankyrin repeat [PR01415] (21-36)
  IPR002110 Ankyrin repeat [PR01415] (37-51)
  IPR002110 Ankyrin repeat [PS50088] (20-53)
  IPR002110 Ankyrin repeat [SM00248] (20-50)
  IPR002110 Ankyrin repeat [SM00248] (54-84)
  IPR036770 Ankyrin repeat-containing domain superfamily [G3DSA:1.25.40.20] (2-79)
  IPR036770 Ankyrin repeat-containing domain superfamily [SSF48403] (3-94)

Secondary structure (DSSP, 8-state):
---SSSSSTTTGGGS---TTS--HHHHHHHTT-HHHHHIIIIIS---TT---TT---HHHHHHHTT-HHHHHHHHHHHHHHHHHHHHHHHHHHHH--

Organism: NCBI:txid3158571

Radius of gyration: 16.46 Å; chains: 1; bounding box: 37×39×45 Å